Protein 4PZ1 (pdb70)

GO terms:
  GO:0042802 identical protein binding (F, IPI)
  GO:0005515 protein binding (F, IPI)

Secondary structure (DSSP, 8-state):
-HHHHHHHHHHHHHHHHHHHHHHHHHHHHHHHHHHGGGHHHHHHHTTSHHHHHHHTS--SSPPPGGGSSSHHHHHHHHHHHHHHHHHHHHHHHHHT-

InterPro domains:
  IPR025384 Protein of unknown function DUF4298 [PF14131] (10-89)

Organism: Streptococcus pyogenes serotype M1 (NCBI:txid301447)

Structure (mmCIF, N/CA/C/O backbone):
data_4PZ1
#
_entry.id   4PZ1
#
_cell.length_a   29.370
_cell.length_b   33.280
_cell.length_c   89.580
_cell.angle_alpha   90.00
_cell.angle_beta   90.00
_cell.angle_gamma   90.00
#
_symmetry.space_group_name_H-M   'P 2 21 21'
#
loop_
_entity.id
_entity.type
_entity.pdbx_description
1 polymer sHIP
2 non-polymer 'CHLORIDE ION'
3 non-polymer 'CALCIUM ION'
4 water water
#
loop_
_atom_site.group_PDB
_atom_site.id
_atom_site.type_symbol
_atom_site.label_atom_id
_atom_site.label_alt_id
_atom_site.label_comp_id
_atom_site.label_asym_id
_atom_site.label_entity_id
_atom_site.label_seq_id
_atom_site.pdbx_PDB_ins_code
_atom_site.Cartn_x
_atom_site.Cartn_y
_atom_site.Cartn_z
_atom_site.occupancy
_atom_site.B_iso_or_equiv
_atom_site.auth_seq_id
_atom_site.auth_comp_id
_atom_site.auth_asym_id
_atom_site.auth_atom_id
_atom_site.pdbx_PDB_model_num
ATOM 1 N N . MET A 1 2 ? 0.606 12.790 51.597 1.00 50.15 2 MET A N 1
ATOM 2 C CA . MET A 1 2 ? 0.854 11.338 51.331 1.00 50.23 2 MET A CA 1
ATOM 3 C C . MET A 1 2 ? 0.380 10.441 52.463 1.00 46.49 2 MET A C 1
ATOM 4 O O . MET A 1 2 ? 0.245 10.879 53.616 1.00 44.56 2 MET A O 1
ATOM 9 N N . LYS A 1 3 ? 0.154 9.174 52.112 1.00 44.46 3 LYS A N 1
ATOM 10 C CA . LYS A 1 3 ? -0.203 8.134 53.079 1.00 42.38 3 LYS A CA 1
ATOM 11 C C . LYS A 1 3 ? 0.960 7.860 54.019 1.00 38.20 3 LYS A C 1
ATOM 12 O O . LYS A 1 3 ? 0.752 7.596 55.202 1.00 38.01 3 LYS A O 1
ATOM 18 N N . GLN A 1 4 ? 2.177 7.921 53.477 1.00 32.72 4 GLN A N 1
ATOM 19 C CA . GLN A 1 4 ? 3.393 7.615 54.225 1.00 31.59 4 GLN A CA 1
ATOM 20 C C . GLN A 1 4 ? 3.862 8.790 55.080 1.00 27.89 4 GLN A C 1
ATOM 21 O O . GLN A 1 4 ? 4.307 8.596 56.206 1.00 26.45 4 GLN A O 1
ATOM 27 N N . ASP A 1 5 ? 3.789 10.006 54.529 1.00 23.94 5 ASP A N 1
ATOM 28 C CA . ASP A 1 5 ? 4.098 11.219 55.310 1.00 21.29 5 ASP A CA 1
ATOM 29 C C . ASP A 1 5 ? 3.214 11.276 56.544 1.00 19.75 5 ASP A C 1
ATOM 30 O O . ASP A 1 5 ? 3.679 11.624 57.638 1.00 18.21 5 ASP A O 1
ATOM 35 N N . GLN A 1 6 ? 1.938 10.943 56.358 1.00 20.29 6 GLN A N 1
ATOM 36 C CA . GLN A 1 6 ? 0.989 10.806 57.462 1.00 22.30 6 GLN A CA 1
ATOM 37 C C . GLN A 1 6 ? 1.483 9.836 58.570 1.00 20.63 6 GLN A C 1
ATOM 38 O O . GLN A 1 6 ? 1.328 10.125 59.765 1.00 19.49 6 GLN A O 1
ATOM 44 N N . LEU A 1 7 ? 2.065 8.701 58.170 1.00 21.19 7 LEU A N 1
ATOM 45 C CA . LEU A 1 7 ? 2.624 7.715 59.115 1.00 21.35 7 LEU A CA 1
ATOM 46 C C . LEU A 1 7 ? 3.745 8.290 59.972 1.00 18.64 7 LEU A C 1
ATOM 47 O O . LEU A 1 7 ? 3.820 8.017 61.178 1.00 19.11 7 LEU A O 1
ATOM 52 N N . ILE A 1 8 ? 4.627 9.062 59.348 1.00 16.45 8 ILE A N 1
ATOM 53 C CA . ILE A 1 8 ? 5.727 9.681 60.042 1.00 15.15 8 ILE A CA 1
ATOM 54 C C . ILE A 1 8 ? 5.136 10.675 61.056 1.00 13.65 8 ILE A C 1
ATOM 55 O O . ILE A 1 8 ? 5.497 10.654 62.231 1.00 12.12 8 ILE A O 1
ATOM 60 N N . VAL A 1 9 ? 4.206 11.509 60.601 1.00 11.90 9 VAL A N 1
ATOM 61 C CA . VAL A 1 9 ? 3.666 12.574 61.474 1.00 11.82 9 VAL A CA 1
ATOM 62 C C . VAL A 1 9 ? 2.900 11.999 62.680 1.00 11.99 9 VAL A C 1
ATOM 63 O O . VAL A 1 9 ? 3.068 12.454 63.825 1.00 11.36 9 VAL A O 1
ATOM 67 N N . GLU A 1 10 ? 2.097 10.972 62.420 1.00 13.12 10 GLU A N 1
ATOM 68 C CA . GLU A 1 10 ? 1.349 10.275 63.482 1.00 15.37 10 GLU A CA 1
ATOM 69 C C . GLU A 1 10 ? 2.255 9.734 64.587 1.00 14.25 10 GLU A C 1
ATOM 70 O O . GLU A 1 10 ? 1.965 9.948 65.791 1.00 14.36 10 GLU A O 1
ATOM 76 N N . LYS A 1 11 ? 3.326 9.068 64.181 1.00 14.20 11 LYS A N 1
ATOM 77 C CA . LYS A 1 11 ? 4.316 8.503 65.118 1.00 14.72 11 LYS A CA 1
ATOM 78 C C . LYS A 1 11 ? 4.903 9.626 65.978 1.00 12.95 11 LYS A C 1
ATOM 79 O O . LYS A 1 11 ? 4.970 9.521 67.210 1.00 11.79 11 LYS A O 1
ATOM 85 N N . MET A 1 12 ? 5.301 10.717 65.336 1.00 11.58 12 MET A N 1
ATOM 86 C CA . MET A 1 12 ? 5.917 11.834 66.080 1.00 11.47 12 MET A CA 1
ATOM 87 C C . MET A 1 12 ? 4.906 12.491 67.035 1.00 11.16 12 MET A C 1
ATOM 88 O O . MET A 1 12 ? 5.235 12.836 68.179 1.00 10.27 12 MET A O 1
ATOM 93 N N . GLU A 1 13 ? 3.662 12.648 66.579 1.00 10.99 13 GLU A N 1
ATOM 94 C CA . GLU A 1 13 ? 2.628 13.252 67.409 1.00 12.15 13 GLU A CA 1
ATOM 95 C C . GLU A 1 13 ? 2.317 12.382 68.643 1.00 11.68 13 GLU A C 1
ATOM 96 O O . GLU A 1 13 ? 2.206 12.909 69.747 1.00 11.69 13 GLU A O 1
ATOM 102 N N . GLN A 1 14 ? 2.226 11.066 68.449 1.00 11.74 14 GLN A N 1
ATOM 103 C CA . GLN A 1 14 ? 1.977 10.115 69.538 1.00 12.40 14 GLN A CA 1
ATOM 104 C C . GLN A 1 14 ? 3.135 10.173 70.569 1.00 11.44 14 GLN A C 1
ATOM 105 O O . GLN A 1 14 ? 2.900 10.177 71.789 1.00 10.60 14 GLN A O 1
ATOM 111 N N . THR A 1 15 ? 4.352 10.286 70.055 1.00 10.68 15 THR A N 1
ATOM 112 C CA . THR A 1 15 ? 5.564 10.381 70.892 1.00 10.63 15 THR A CA 1
ATOM 113 C C . THR A 1 15 ? 5.519 11.674 71.726 1.00 10.43 15 THR A C 1
ATOM 114 O O . THR A 1 15 ? 5.692 11.664 72.941 1.00 10.13 15 THR A O 1
ATOM 118 N N . TYR A 1 16 ? 5.244 12.784 71.071 1.00 9.98 16 TYR A N 1
ATOM 119 C CA . TYR A 1 16 ? 5.154 14.069 71.757 1.00 10.31 16 TYR A CA 1
ATOM 120 C C . TYR A 1 16 ? 4.047 14.044 72.819 1.00 11.06 16 TYR A C 1
ATOM 121 O O . TYR A 1 16 ? 4.235 14.503 73.956 1.00 10.97 16 TYR A O 1
ATOM 130 N N . GLU A 1 17 ? 2.883 13.529 72.445 1.00 12.51 17 GLU A N 1
ATOM 131 C CA . GLU A 1 17 ? 1.744 13.479 73.385 1.00 14.49 17 GLU A CA 1
ATOM 132 C C . GLU A 1 17 ? 2.024 12.668 74.652 1.00 14.66 17 GLU A C 1
ATOM 133 O O . GLU A 1 17 ? 1.484 12.990 75.724 1.00 16.18 17 GLU A O 1
ATOM 139 N N . ALA A 1 18 ? 2.865 11.640 74.537 1.00 14.35 18 ALA A N 1
ATOM 140 C CA . ALA A 1 18 ? 3.290 10.823 75.687 1.00 14.79 18 ALA A CA 1
ATOM 141 C C . ALA A 1 18 ? 4.257 11.593 76.576 1.00 13.80 18 ALA A C 1
ATOM 142 O O . ALA A 1 18 ? 4.057 11.670 77.807 1.00 14.23 18 ALA A O 1
ATOM 144 N N . PHE A 1 19 ? 5.273 12.190 75.944 1.00 11.40 19 PHE A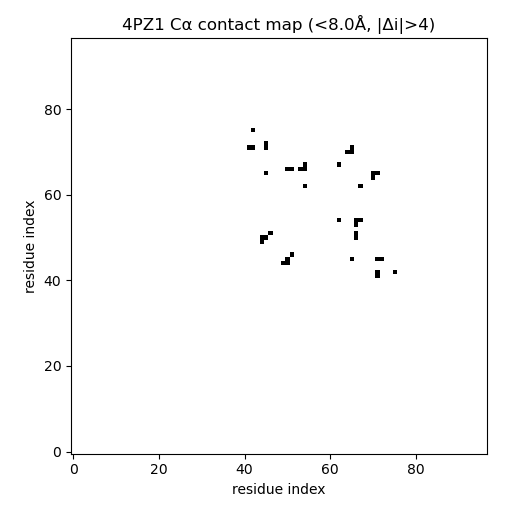 N 1
ATOM 145 C CA . PHE A 1 19 ? 6.410 12.788 76.646 1.00 10.77 19 PHE A CA 1
ATOM 146 C C . PHE A 1 19 ? 6.137 14.195 77.200 1.00 10.74 19 PHE A C 1
ATOM 147 O O . PHE A 1 19 ? 6.496 14.505 78.350 1.00 9.53 19 PHE A O 1
ATOM 155 N N . SER A 1 20 ? 5.512 15.052 76.387 1.00 10.72 20 SER A N 1
ATOM 156 C CA . SER A 1 20 ? 5.378 16.475 76.727 1.00 11.36 20 SER A CA 1
ATOM 157 C C . SER A 1 20 ? 4.653 16.739 78.065 1.00 10.56 20 SER A C 1
ATOM 158 O O . SER A 1 20 ? 5.118 17.567 78.849 1.00 9.92 20 SER A O 1
ATOM 161 N N . PRO A 1 21 ? 3.550 16.014 78.362 1.00 10.41 21 PRO A N 1
ATOM 162 C CA . PRO A 1 21 ? 2.890 16.278 79.655 1.00 10.95 21 PRO A CA 1
ATOM 163 C C . PRO A 1 21 ? 3.761 15.911 80.872 1.00 10.59 21 PRO A C 1
ATOM 164 O O . PRO A 1 21 ? 3.633 16.555 81.916 1.00 11.40 21 PRO A O 1
ATOM 168 N N . LYS A 1 22 ? 4.631 14.919 80.706 1.00 10.56 22 LYS A N 1
ATOM 169 C CA . LYS A 1 22 ? 5.503 14.442 81.790 1.00 11.05 22 LYS A CA 1
ATOM 170 C C . LYS A 1 22 ? 6.609 15.448 82.040 1.00 10.25 22 LYS A C 1
ATOM 171 O O . LYS A 1 22 ? 6.958 15.719 83.199 1.00 9.98 22 LYS A O 1
ATOM 177 N N . LEU A 1 23 ? 7.131 16.029 80.961 1.00 9.23 23 LEU A N 1
ATOM 178 C CA . LEU A 1 23 ? 8.085 17.123 81.075 1.00 9.17 23 LEU A CA 1
ATOM 179 C C . LEU A 1 23 ? 7.436 18.305 81.838 1.00 8.68 23 LEU A C 1
ATOM 180 O O . LEU A 1 23 ? 7.991 18.839 82.813 1.00 8.27 23 LEU A O 1
ATOM 185 N N . ALA A 1 24 ? 6.249 18.717 81.394 1.00 8.70 24 ALA A N 1
ATOM 186 C CA . ALA A 1 24 ? 5.537 19.815 82.015 1.00 8.62 24 ALA A CA 1
ATOM 187 C C . ALA A 1 24 ? 5.276 19.564 83.492 1.00 8.85 24 ALA A C 1
ATOM 188 O O . ALA A 1 24 ? 5.532 20.447 84.303 1.00 8.78 24 ALA A O 1
ATOM 190 N N . ASN A 1 25 ? 4.812 18.364 83.825 1.00 9.23 25 ASN A N 1
ATOM 191 C CA . ASN A 1 25 ? 4.433 18.056 85.222 1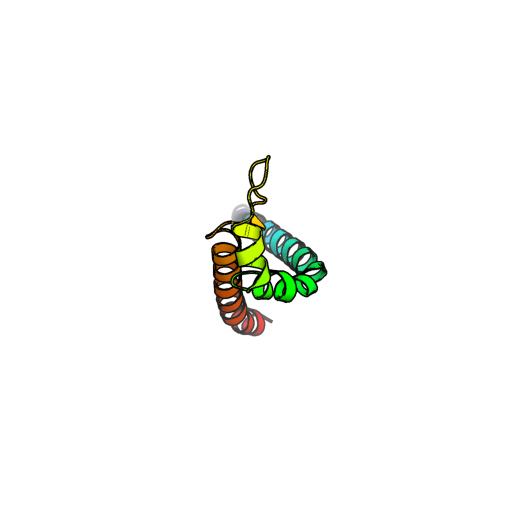.00 10.18 25 ASN A CA 1
ATOM 192 C C . ASN A 1 25 ? 5.666 18.056 86.124 1.00 9.85 25 ASN A C 1
ATOM 193 O O . ASN A 1 25 ? 5.587 18.542 87.263 1.00 10.33 25 ASN A O 1
ATOM 198 N N . LEU A 1 26 ? 6.808 17.576 85.607 1.00 9.23 26 LEU A N 1
ATOM 199 C CA . LEU A 1 26 ? 8.075 17.617 86.380 1.00 8.64 26 LEU A CA 1
ATOM 200 C C . LEU A 1 26 ? 8.560 19.054 86.633 1.00 8.22 26 LEU A C 1
ATOM 201 O O . LEU A 1 26 ? 8.960 19.407 87.743 1.00 7.71 26 LEU A O 1
ATOM 206 N N . ILE A 1 27 ? 8.510 19.896 85.606 1.00 8.03 27 ILE A N 1
ATOM 207 C CA . ILE A 1 27 ? 8.887 21.303 85.749 1.00 8.21 27 ILE A CA 1
ATOM 208 C C . ILE A 1 27 ? 8.035 21.941 86.860 1.00 8.84 27 ILE A C 1
ATOM 209 O O . ILE A 1 27 ? 8.552 22.604 87.731 1.00 8.86 27 ILE A O 1
ATOM 214 N N . GLU A 1 28 ? 6.731 21.703 86.812 1.00 9.89 28 GLU A N 1
ATOM 215 C CA . GLU A 1 28 ? 5.791 22.297 87.768 1.00 11.32 28 GLU A CA 1
ATOM 216 C C . GLU A 1 28 ? 6.094 21.796 89.195 1.00 10.07 28 GLU A C 1
ATOM 217 O O . GLU A 1 28 ? 6.133 22.573 90.143 1.00 9.73 28 GLU A O 1
ATOM 223 N N . ALA A 1 29 ? 6.274 20.489 89.323 1.00 9.63 29 ALA A N 1
ATOM 224 C CA . ALA A 1 29 ? 6.511 19.865 90.634 1.00 9.35 29 ALA A CA 1
ATOM 225 C C . ALA A 1 29 ? 7.833 20.305 91.225 1.00 9.07 29 ALA A C 1
ATOM 226 O O . ALA A 1 29 ? 7.941 20.538 92.437 1.00 9.15 29 ALA A O 1
ATOM 228 N N . LEU A 1 30 ? 8.857 20.387 90.378 1.00 8.83 30 LEU A N 1
ATOM 229 C CA . LEU A 1 30 ? 10.170 20.865 90.836 1.00 9.03 30 LEU A CA 1
ATOM 230 C C . LEU A 1 30 ? 10.087 22.313 91.344 1.00 9.72 30 LEU A C 1
ATOM 231 O O . LEU A 1 30 ? 10.631 22.645 92.412 1.00 9.30 30 LEU A O 1
ATOM 236 N N . ASP A 1 31 ? 9.385 23.181 90.598 1.00 10.75 31 ASP A N 1
ATOM 237 C CA . ASP A 1 31 ? 9.277 24.593 91.008 1.00 12.41 31 ASP A CA 1
ATOM 238 C C . ASP A 1 31 ? 8.603 24.730 92.372 1.00 11.90 31 ASP A C 1
ATOM 239 O O . ASP A 1 31 ? 9.076 25.504 93.226 1.00 11.80 31 ASP A O 1
ATOM 244 N N . ALA A 1 32 ? 7.535 23.961 92.581 1.00 11.77 32 ALA A N 1
ATOM 245 C CA . ALA A 1 32 ? 6.785 24.008 93.856 1.00 12.09 32 ALA A CA 1
ATOM 246 C C . ALA A 1 32 ? 7.671 23.509 95.009 1.00 12.37 32 ALA A C 1
ATOM 247 O O . ALA A 1 32 ? 7.751 24.168 96.051 1.00 11.98 32 ALA A O 1
ATOM 249 N N . PHE A 1 33 ? 8.354 22.375 94.789 1.00 11.62 33 PHE A N 1
ATOM 250 C CA . PHE A 1 33 ? 9.281 21.785 95.774 1.00 11.37 33 PHE A CA 1
ATOM 251 C C . PHE A 1 33 ? 10.352 22.802 96.171 1.00 11.70 33 PHE A C 1
ATOM 252 O O . PHE A 1 33 ? 10.615 22.995 97.358 1.00 12.41 33 PHE A O 1
ATOM 260 N N . LYS A 1 34 ? 10.957 23.450 95.189 1.00 11.15 34 LYS A N 1
ATOM 261 C CA . LYS A 1 34 ? 11.995 24.436 95.440 1.00 12.33 34 LYS A CA 1
ATOM 262 C C . LYS A 1 34 ? 11.572 25.620 96.336 1.00 12.30 34 LYS A C 1
ATOM 263 O O . LYS A 1 34 ? 12.378 26.128 97.103 1.00 12.86 34 LYS A O 1
ATOM 269 N N . GLU A 1 35 ? 10.319 26.031 96.268 1.00 12.46 35 GLU A N 1
ATOM 270 C CA . GLU A 1 35 ? 9.869 27.136 97.106 1.00 12.86 35 GLU A CA 1
ATOM 271 C C . GLU A 1 35 ? 9.798 26.762 98.574 1.00 11.04 35 GLU A C 1
ATOM 272 O O . GLU A 1 35 ? 9.757 27.656 99.414 1.00 10.39 35 GLU A O 1
ATOM 278 N N . HIS A 1 36 ? 9.778 25.467 98.892 1.00 10.15 36 HIS A N 1
ATOM 279 C CA . HIS A 1 36 ? 9.670 25.041 100.283 1.00 9.56 36 HIS A CA 1
ATOM 280 C C . HIS A 1 36 ? 10.780 24.165 100.796 1.00 8.45 36 HIS A C 1
ATOM 281 O O . HIS A 1 36 ? 10.724 23.728 101.946 1.00 7.25 36 HIS A O 1
ATOM 288 N N . TYR A 1 37 ? 11.810 23.936 99.981 1.00 7.46 37 TYR A N 1
ATOM 289 C CA . TYR A 1 37 ? 12.878 23.027 100.400 1.00 7.43 37 TYR A CA 1
ATOM 290 C C . TYR A 1 37 ? 13.669 23.637 101.575 1.00 7.24 37 TYR A C 1
ATOM 291 O O . TYR A 1 37 ? 14.306 22.895 102.327 1.00 7.11 37 TYR A O 1
ATOM 300 N N . GLU A 1 38 ? 13.587 24.960 101.761 1.00 7.32 38 GLU A N 1
ATOM 301 C CA . GLU A 1 38 ? 14.225 25.621 102.901 1.00 7.72 38 GLU A CA 1
ATOM 302 C C . GLU A 1 38 ? 13.740 25.113 104.260 1.00 7.51 38 GLU A C 1
ATOM 303 O O . GLU A 1 38 ? 14.396 25.374 105.269 1.00 7.33 38 GLU A O 1
ATOM 309 N N . GLU A 1 39 ? 12.591 24.419 104.276 1.00 6.99 39 GLU A N 1
ATOM 310 C CA . GLU A 1 39 ? 11.990 23.873 105.516 1.00 6.84 39 GLU A CA 1
ATOM 311 C C . GLU A 1 39 ? 12.446 22.450 105.848 1.00 6.25 39 GLU A C 1
ATOM 312 O O . GLU A 1 39 ? 12.162 21.953 106.947 1.00 5.94 39 GLU A O 1
ATOM 318 N N . TYR A 1 40 ? 13.122 21.776 104.916 1.00 5.80 40 TYR A N 1
ATOM 319 C CA . TYR A 1 40 ? 13.477 20.364 105.134 1.00 5.67 40 TYR A CA 1
ATOM 320 C C . TYR A 1 40 ? 14.382 20.117 106.347 1.00 5.61 40 TYR A C 1
ATOM 321 O O . TYR A 1 40 ? 14.118 19.199 107.144 1.00 5.69 40 TYR A O 1
ATOM 330 N N 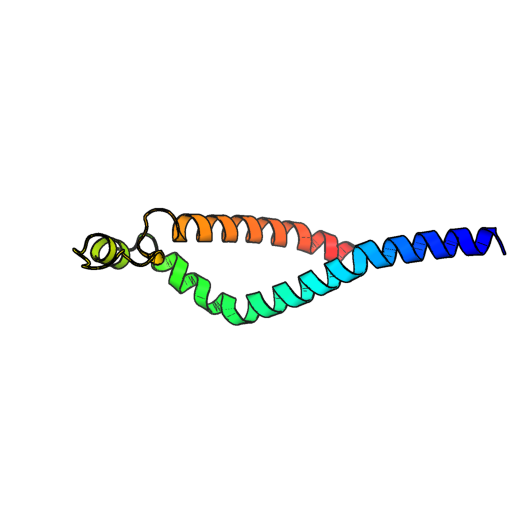. ALA A 1 41 ? 15.430 20.921 106.515 1.00 5.59 41 ALA A N 1
ATOM 331 C CA . ALA A 1 41 ? 16.315 20.751 107.657 1.00 5.59 41 ALA A CA 1
ATOM 332 C C . ALA A 1 41 ? 15.541 20.813 108.968 1.00 5.59 41 ALA A C 1
ATOM 333 O O . ALA A 1 41 ? 15.871 20.090 109.891 1.00 5.50 41 ALA A O 1
ATOM 335 N N . THR A 1 42 ? 14.533 21.685 109.045 1.00 5.49 42 THR A N 1
ATOM 336 C CA . THR A 1 42 ? 13.721 21.817 110.281 1.00 5.56 42 THR A CA 1
ATOM 337 C C . THR A 1 42 ? 13.065 20.485 110.629 1.00 5.35 42 THR A C 1
ATOM 338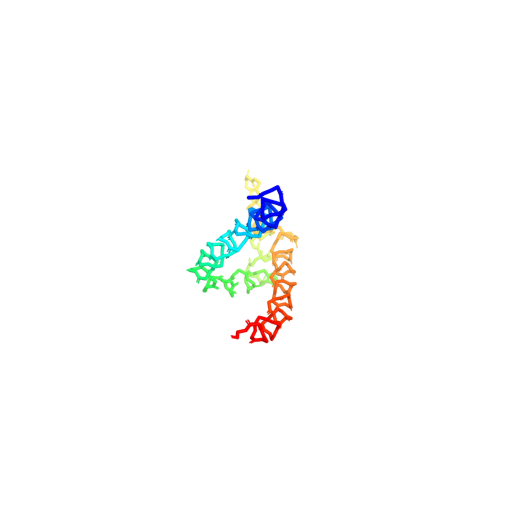 O O . THR A 1 42 ? 13.188 19.978 111.757 1.00 5.28 42 THR A O 1
ATOM 342 N N . LEU A 1 43 ? 12.433 19.873 109.635 1.00 5.22 43 LEU A N 1
ATOM 343 C CA . LEU A 1 43 ? 11.698 18.630 109.847 1.00 5.18 43 LEU A CA 1
ATOM 344 C C . LEU A 1 43 ? 12.626 17.451 110.102 1.00 5.43 43 LEU A C 1
ATOM 345 O O . LEU A 1 43 ? 12.380 16.631 110.990 1.00 5.19 43 LEU A O 1
ATOM 350 N N . ARG A 1 44 ? 13.690 17.356 109.291 1.00 5.76 44 ARG A N 1
ATOM 351 C CA . ARG A 1 44 ? 14.736 16.345 109.496 1.00 5.98 44 ARG A CA 1
ATOM 352 C C . ARG A 1 44 ? 15.356 16.412 110.889 1.00 5.94 44 ARG A C 1
ATOM 353 O O . ARG A 1 44 ? 15.497 15.370 111.568 1.00 5.83 44 ARG A O 1
ATOM 361 N N . ASN A 1 45 ? 15.698 17.632 111.327 1.00 6.00 45 ASN A N 1
ATOM 362 C CA . ASN A 1 45 ? 16.352 17.828 112.609 1.00 6.51 45 ASN A CA 1
ATOM 363 C C . ASN A 1 45 ? 15.404 17.585 113.775 1.00 6.22 45 ASN A C 1
ATOM 364 O O . ASN A 1 45 ? 15.838 17.082 114.828 1.00 5.92 45 ASN A O 1
ATOM 369 N N . PHE A 1 46 ? 14.124 17.908 113.589 1.00 6.28 46 PHE A N 1
ATOM 370 C CA . PHE A 1 46 ? 13.111 17.651 114.637 1.00 6.16 46 PHE A CA 1
ATOM 371 C C . PHE A 1 46 ? 12.974 16.131 114.900 1.00 6.10 46 PHE A C 1
ATOM 372 O O . PHE A 1 46 ? 12.963 15.693 116.065 1.00 6.05 46 PHE A O 1
ATOM 380 N N . TYR A 1 47 ? 12.884 15.329 113.844 1.00 6.02 47 TYR A N 1
ATOM 381 C CA . TYR A 1 47 ? 12.755 13.893 113.988 1.00 6.03 47 TYR A CA 1
ATOM 382 C C . TYR A 1 47 ? 13.995 13.357 114.717 1.00 6.13 47 TYR A C 1
ATOM 383 O O . TYR A 1 47 ? 15.094 13.693 114.361 1.00 5.69 47 TYR A O 1
ATOM 392 N N . SER A 1 48 ? 13.755 12.510 115.714 1.00 6.11 48 SER A N 1
ATOM 393 C CA . SER A 1 48 ? 14.800 11.897 116.565 1.00 6.26 48 SER A CA 1
ATOM 394 C C . SER A 1 48 ? 15.519 12.866 117.504 1.00 6.36 48 SER A C 1
ATOM 395 O O . SER A 1 48 ? 16.607 12.547 118.025 1.00 6.11 48 SER A O 1
ATOM 398 N N . SER A 1 49 ? 14.929 14.029 117.729 1.00 6.53 49 SER A N 1
ATOM 399 C CA . SER A 1 49 ? 15.498 15.001 118.656 1.00 7.06 49 SER A CA 1
ATOM 400 C C . SER A 1 49 ? 14.935 14.747 120.071 1.00 7.57 49 SER A C 1
ATOM 401 O O . SER A 1 49 ? 13.943 14.069 120.248 1.00 7.48 49 SER A O 1
ATOM 404 N N . ASP A 1 50 ? 15.600 15.311 121.076 1.00 8.92 50 ASP A N 1
ATOM 405 C CA . ASP A 1 50 ? 15.136 15.216 122.464 1.00 10.89 50 ASP A CA 1
ATOM 406 C C . ASP A 1 50 ? 13.710 15.745 122.606 1.00 10.47 50 ASP A C 1
ATOM 407 O O . ASP A 1 50 ? 12.872 15.124 123.277 1.00 9.84 50 ASP A O 1
ATOM 412 N N . GLU A 1 51 ? 13.440 16.898 121.987 1.00 11.44 51 GLU A N 1
ATOM 413 C CA . GLU A 1 51 ? 12.135 17.541 122.090 1.00 12.22 51 GLU A CA 1
ATOM 414 C C . GLU A 1 51 ? 11.036 16.727 121.423 1.00 10.40 51 GLU A C 1
ATOM 415 O O . GLU A 1 51 ? 9.947 16.566 121.978 1.00 9.45 51 GLU A O 1
ATOM 421 N N . TRP A 1 52 ? 11.302 16.239 120.205 1.00 9.42 52 TRP A N 1
ATOM 422 C CA . TRP A 1 52 ? 10.380 15.348 119.512 1.00 8.60 52 TRP A CA 1
ATOM 423 C C . TRP A 1 52 ? 9.987 14.174 120.389 1.00 8.67 52 TRP A C 1
ATOM 424 O O . TRP A 1 52 ? 8.810 13.874 120.515 1.00 8.89 52 TRP A O 1
ATOM 435 N N . PHE A 1 53 ? 10.975 13.526 121.013 1.00 8.63 53 PHE A N 1
ATOM 436 C CA . PHE A 1 53 ? 10.713 12.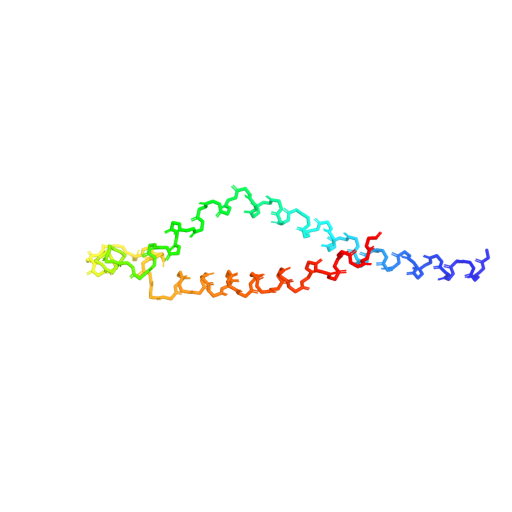339 121.859 1.00 8.54 53 PHE A CA 1
ATOM 437 C C . PHE A 1 53 ? 9.909 12.718 123.111 1.00 9.06 53 PHE A C 1
ATOM 438 O O . PHE A 1 53 ? 8.942 12.034 123.466 1.00 9.12 53 PHE A O 1
ATOM 446 N N . ARG A 1 54 ? 10.321 13.783 123.793 1.00 9.22 54 ARG A N 1
ATOM 447 C CA . ARG A 1 54 ? 9.584 14.278 124.960 1.00 10.04 54 ARG A CA 1
ATOM 448 C C . ARG A 1 54 ? 8.107 14.547 124.62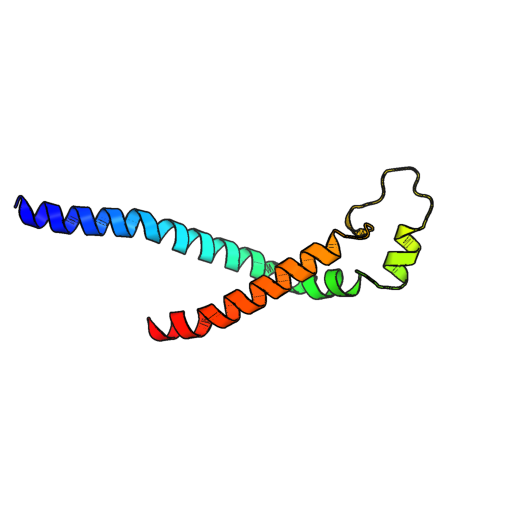4 1.00 9.51 54 ARG A C 1
ATOM 449 O O . ARG A 1 54 ? 7.176 14.112 125.357 1.00 8.79 54 ARG A O 1
ATOM 457 N N . LEU A 1 55 ? 7.883 15.269 123.516 1.00 9.01 55 LEU A N 1
ATOM 458 C CA . LEU A 1 55 ? 6.525 15.584 123.056 1.00 8.71 55 LEU A CA 1
ATOM 459 C C . LEU A 1 55 ? 5.749 14.338 122.674 1.00 9.13 55 LEU A C 1
ATOM 460 O O . LEU A 1 55 ? 4.559 14.206 122.987 1.00 9.03 55 LEU A O 1
ATOM 465 N N . ALA A 1 56 ? 6.409 13.392 122.007 1.00 9.05 56 ALA A N 1
ATOM 466 C CA . ALA A 1 56 ? 5.743 12.144 121.607 1.00 10.25 56 ALA A CA 1
ATOM 467 C C . ALA A 1 56 ? 5.258 11.346 122.817 1.00 11.14 56 ALA A C 1
ATOM 468 O O . ALA A 1 56 ? 4.295 10.600 122.707 1.00 13.22 56 ALA A O 1
ATOM 470 N N . ASN A 1 57 ? 5.913 11.508 123.959 1.00 12.11 57 ASN A N 1
ATOM 471 C CA . ASN A 1 57 ? 5.592 10.731 125.164 1.00 13.45 57 ASN A CA 1
ATOM 472 C C . ASN A 1 57 ? 4.753 11.456 126.202 1.00 14.75 57 ASN A C 1
ATOM 473 O O . ASN A 1 57 ? 4.504 10.903 127.309 1.00 15.62 57 ASN A O 1
ATOM 478 N N . GLN A 1 58 ? 4.305 12.665 125.864 1.00 15.73 58 GLN A N 1
ATOM 479 C CA . GLN A 1 58 ? 3.325 13.424 126.684 1.00 16.88 58 GLN A CA 1
ATOM 480 C C . GLN A 1 58 ? 1.941 12.755 126.585 1.00 16.01 58 GLN A C 1
ATOM 481 O O . GLN A 1 58 ? 1.612 12.140 125.578 1.00 14.55 58 GLN A O 1
ATOM 487 N N . PRO A 1 59 ? 1.110 12.920 127.622 1.00 16.77 59 PRO A N 1
ATOM 488 C CA . PRO A 1 59 ? -0.236 12.335 127.665 1.00 17.52 59 PRO A CA 1
ATOM 489 C C . PRO A 1 59 ? -1.279 13.214 126.981 1.00 16.77 59 PRO A C 1
ATOM 490 O O . PRO A 1 59 ? -2.140 13.831 127.659 1.00 18.75 59 PRO A O 1
ATOM 494 N N . TRP A 1 60 ? -1.226 13.275 125.660 1.00 14.44 60 TRP A N 1
ATOM 495 C CA . TRP A 1 60 ? -2.162 14.071 124.871 1.00 14.07 60 TRP A CA 1
ATOM 496 C C . TRP A 1 60 ? -3.610 13.573 125.029 1.00 14.22 60 TRP A C 1
ATOM 497 O O . TRP A 1 60 ? -3.840 12.378 125.101 1.00 14.28 60 TRP A O 1
ATOM 508 N N . ASP A 1 61 ? -4.583 14.487 125.096 1.00 15.12 61 ASP A N 1
ATOM 509 C CA . ASP A 1 61 ? -5.987 14.066 125.259 1.00 15.85 61 ASP A CA 1
ATOM 510 C C . ASP A 1 61 ? -6.659 13.853 123.919 1.00 14.79 61 ASP A C 1
ATOM 511 O O . ASP A 1 61 ? -7.784 13.345 123.879 1.00 12.94 61 ASP A O 1
ATOM 516 N N . ASP A 1 62 ? -5.971 14.196 122.826 1.00 13.59 62 ASP A N 1
ATOM 517 C CA . ASP A 1 62 ? -6.405 13.819 121.465 1.00 13.65 62 ASP A CA 1
ATOM 518 C C . ASP A 1 62 ? -5.286 12.965 120.795 1.00 12.15 62 ASP A C 1
ATOM 519 O O . ASP A 1 62 ? -4.201 12.829 121.360 1.00 11.37 62 ASP A O 1
ATOM 524 N N . ILE A 1 63 ? -5.572 12.368 119.635 1.00 11.33 63 ILE A N 1
ATOM 525 C CA . ILE A 1 63 ? -4.566 11.576 118.913 1.00 11.57 63 ILE A CA 1
ATOM 526 C C . ILE A 1 63 ? -3.362 12.491 118.668 1.00 11.57 63 ILE A C 1
ATOM 527 O O . ILE A 1 63 ? -3.531 13.605 118.150 1.00 11.97 63 ILE A O 1
ATOM 532 N N . PRO A 1 64 ? -2.156 12.039 119.044 1.00 12.30 64 PRO A N 1
ATOM 533 C CA . PRO A 1 64 ? -1.001 12.894 118.774 1.00 12.25 64 PRO A CA 1
ATOM 534 C C . PRO A 1 64 ? -0.805 13.222 117.278 1.00 11.63 64 PRO A C 1
ATOM 535 O O . PRO A 1 64 ? -1.126 12.420 116.388 1.00 12.13 64 PRO A O 1
ATOM 539 N N . SER A 1 65 ? -0.237 14.391 117.011 1.00 10.95 65 SER A N 1
ATOM 540 C CA . SER A 1 65 ? 0.088 14.799 115.656 1.00 10.45 65 SER A CA 1
ATOM 541 C C . SER A 1 65 ? 0.966 13.740 115.004 1.00 9.52 65 SER A C 1
ATOM 542 O O . SER A 1 65 ? 1.797 13.148 115.658 1.00 9.00 65 SER A O 1
ATOM 545 N N . GLY A 1 66 ? 0.761 13.512 113.721 1.00 9.38 66 GLY A N 1
ATOM 546 C CA . GLY A 1 66 ? 1.620 12.601 112.932 1.00 9.09 66 GLY A CA 1
ATOM 547 C C . GLY A 1 66 ? 3.113 12.862 113.003 1.00 8.60 66 GLY A C 1
ATOM 548 O O . GLY A 1 66 ? 3.912 11.914 112.981 1.00 8.30 66 GLY A O 1
ATOM 549 N N . VAL A 1 67 ? 3.515 14.134 113.114 1.00 8.42 67 VAL A N 1
ATOM 550 C CA . VAL A 1 67 ? 4.949 14.431 113.235 1.00 8.30 67 VAL A CA 1
ATOM 551 C C . VAL A 1 67 ? 5.568 13.778 114.454 1.00 8.04 67 VAL A C 1
ATOM 552 O O . VAL A 1 67 ? 6.775 13.592 114.493 1.00 7.69 67 VAL A O 1
ATOM 556 N N . LEU A 1 68 ? 4.749 13.476 115.474 1.00 7.75 68 LEU A N 1
ATOM 557 C CA . LEU A 1 68 ? 5.243 12.833 116.693 1.00 8.20 68 LEU A CA 1
ATOM 558 C C . LEU A 1 68 ? 5.336 11.319 116.616 1.00 9.08 68 LEU A C 1
ATOM 559 O O . LEU A 1 68 ? 5.794 10.675 117.572 1.00 9.59 68 LEU A O 1
ATOM 564 N N . SER A 1 69 ? 4.943 10.744 115.492 1.00 9.50 69 SER A N 1
ATOM 565 C CA . SER A 1 69 ? 4.972 9.285 115.364 1.00 10.18 69 SER A CA 1
ATOM 566 C C . SER A 1 69 ? 6.387 8.753 115.167 1.00 9.71 69 SER A C 1
ATOM 567 O O . SER A 1 69 ? 7.318 9.488 114.826 1.00 9.06 69 SER A O 1
ATOM 570 N N . GLU A 1 70 ? 6.523 7.445 115.377 1.00 9.49 70 GLU A N 1
ATOM 571 C CA . GLU A 1 70 ? 7.844 6.815 115.303 1.00 9.71 70 GLU A CA 1
ATOM 572 C C . GLU A 1 70 ? 8.333 6.752 113.865 1.00 9.53 70 GLU A C 1
ATOM 573 O O . GLU A 1 70 ? 9.537 6.698 113.626 1.00 10.26 70 GLU A O 1
ATOM 579 N N . ASP A 1 71 ? 7.402 6.699 112.922 1.00 9.74 71 ASP A N 1
ATOM 580 C CA . ASP A 1 71 ? 7.728 6.385 111.527 1.00 10.02 71 ASP A CA 1
ATOM 581 C C . ASP A 1 71 ? 7.545 7.541 110.506 1.00 9.26 71 ASP A C 1
ATOM 582 O O . ASP A 1 71 ? 8.220 7.542 109.479 1.00 8.67 71 ASP A O 1
ATOM 587 N N . LEU A 1 72 ? 6.624 8.489 110.736 1.00 8.42 72 LEU A N 1
ATOM 588 C CA . LEU A 1 72 ? 6.233 9.417 109.658 1.00 8.21 72 LEU A CA 1
ATOM 589 C C . LEU A 1 72 ? 7.407 10.235 109.103 1.00 7.34 72 LEU A C 1
ATOM 590 O O . LEU A 1 72 ? 7.650 10.255 107.878 1.00 6.80 72 LEU A O 1
ATOM 595 N N . LEU A 1 73 ? 8.133 10.918 109.975 1.00 7.07 73 LEU A N 1
ATOM 596 C CA . LEU A 1 73 ? 9.270 11.726 109.507 1.00 6.79 73 LEU A CA 1
ATOM 597 C C . LEU A 1 73 ? 10.472 10.861 109.115 1.00 6.82 73 LEU A C 1
ATOM 598 O O . LEU A 1 73 ? 11.273 11.273 108.286 1.00 6.47 73 LEU A O 1
ATOM 603 N N . PHE A 1 74 ? 10.616 9.684 109.727 1.00 6.82 74 PHE A N 1
ATOM 604 C CA . PHE A 1 74 ? 11.598 8.699 109.256 1.00 6.90 74 PHE A CA 1
ATOM 605 C C . PHE A 1 74 ? 11.380 8.366 107.773 1.00 7.24 74 PHE A C 1
ATOM 606 O O . PHE A 1 74 ? 12.320 8.352 106.971 1.00 6.95 74 PHE A O 1
ATOM 614 N N . ASP A 1 75 ? 10.123 8.113 107.417 1.00 7.47 75 ASP A N 1
ATOM 615 C CA . ASP A 1 75 ? 9.772 7.791 106.038 1.00 7.89 75 ASP A CA 1
ATOM 616 C C . ASP A 1 75 ? 9.991 9.002 105.130 1.00 7.69 75 ASP A C 1
ATOM 617 O O . ASP A 1 75 ? 10.422 8.848 103.987 1.00 7.48 75 ASP A O 1
ATOM 622 N N . MET A 1 76 ? 9.719 10.205 105.633 1.00 7.68 76 MET A N 1
ATOM 623 C CA . MET A 1 76 ? 9.947 11.433 104.843 1.00 8.09 76 MET A CA 1
ATOM 624 C C . MET A 1 76 ? 11.432 11.598 104.505 1.00 7.36 76 MET A C 1
ATOM 625 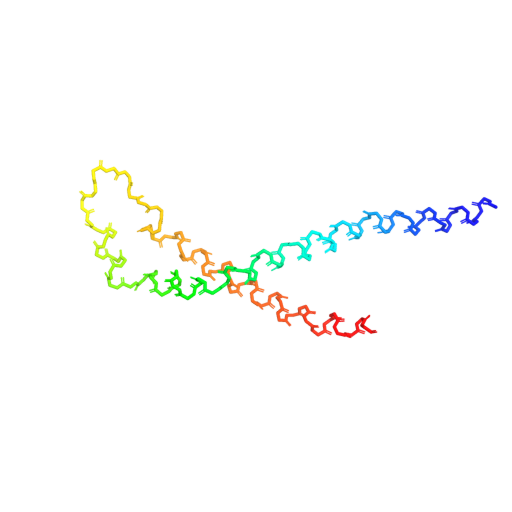O O . MET A 1 76 ? 11.797 11.900 103.352 1.00 6.82 76 MET A O 1
ATOM 630 N N . ILE A 1 77 ? 12.299 11.354 105.496 1.00 6.75 77 ILE A N 1
ATOM 631 C CA . ILE A 1 77 ? 13.749 11.424 105.292 1.00 6.66 77 ILE A CA 1
ATOM 632 C C . ILE A 1 77 ? 14.200 10.402 104.227 1.00 6.57 77 ILE A C 1
ATOM 633 O O . ILE A 1 77 ? 15.019 10.701 103.345 1.00 6.18 77 ILE A O 1
ATOM 638 N N . GLY A 1 78 ? 13.656 9.197 104.310 1.00 6.57 78 GLY A N 1
ATOM 639 C CA . GLY A 1 78 ? 13.980 8.148 103.339 1.00 6.75 78 GLY A CA 1
ATOM 640 C C . GLY A 1 78 ? 13.587 8.564 101.936 1.00 6.71 78 GLY A C 1
ATOM 641 O O . GLY A 1 78 ? 14.366 8.380 100.999 1.00 6.90 78 GLY A O 1
ATOM 642 N N . ASP A 1 79 ? 12.384 9.131 101.801 1.00 6.64 79 ASP A N 1
ATOM 643 C CA . ASP A 1 79 ? 11.865 9.557 100.498 1.00 6.55 79 ASP A CA 1
ATOM 644 C C . ASP A 1 79 ? 12.772 10.677 99.956 1.00 6.12 79 ASP A C 1
ATOM 645 O O . ASP A 1 79 ? 13.146 10.694 98.768 1.00 5.86 79 ASP A O 1
ATOM 650 N N . HIS A 1 80 ? 13.161 11.596 100.833 1.00 5.52 80 HIS A N 1
ATOM 651 C CA . HIS A 1 80 ? 14.110 12.649 100.459 1.00 5.34 80 HIS A CA 1
ATOM 652 C C . HIS A 1 80 ? 15.433 12.101 99.932 1.00 5.46 80 HIS A C 1
ATOM 653 O O . HIS A 1 80 ? 15.945 12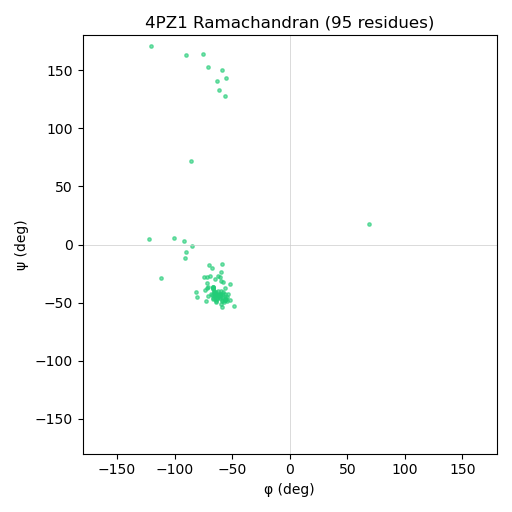.550 98.905 1.00 5.22 80 HIS A O 1
ATOM 660 N N . ASN A 1 81 ? 16.012 11.170 100.673 1.00 5.75 81 ASN A N 1
ATOM 661 C CA . ASN A 1 81 ? 17.344 10.633 100.340 1.00 6.09 81 ASN A CA 1
ATOM 662 C C . ASN A 1 81 ? 17.311 9.839 99.042 1.00 6.52 81 ASN A C 1
ATOM 663 O O . ASN A 1 81 ? 18.235 9.906 98.256 1.00 6.64 81 ASN A O 1
ATOM 668 N N . GLN A 1 82 ? 16.232 9.101 98.811 1.00 7.58 82 GLN A N 1
ATOM 669 C CA . GLN A 1 82 ? 16.063 8.412 97.517 1.00 8.50 82 GLN A CA 1
ATOM 670 C C . GLN A 1 82 ? 15.922 9.414 96.375 1.00 8.11 82 GLN A C 1
ATOM 671 O O . GLN A 1 82 ? 16.538 9.247 95.296 1.00 8.15 82 GLN A O 1
ATOM 677 N N . LEU A 1 83 ? 15.127 10.461 96.597 1.00 7.42 83 LEU A N 1
ATOM 678 C CA . LEU A 1 83 ? 15.011 11.547 95.594 1.00 7.16 83 LEU A CA 1
ATOM 679 C C . LEU A 1 83 ? 16.343 12.213 95.317 1.00 7.25 83 LEU A C 1
ATOM 680 O O . LEU A 1 83 ? 16.664 12.486 94.145 1.00 6.88 83 LEU A O 1
ATOM 685 N N . ALA A 1 84 ? 17.122 12.484 96.361 1.00 7.15 84 ALA A N 1
ATOM 686 C CA . ALA A 1 84 ? 18.461 13.069 96.160 1.00 7.54 84 ALA A CA 1
ATOM 687 C C . ALA A 1 84 ? 19.337 12.252 95.196 1.00 7.78 84 ALA A C 1
ATOM 688 O O . ALA A 1 84 ? 20.031 12.797 94.314 1.00 8.07 84 ALA A O 1
ATOM 690 N N . ALA A 1 85 ? 19.322 10.949 95.403 1.00 8.08 85 ALA A N 1
ATOM 691 C CA . ALA A 1 85 ? 20.109 10.015 94.578 1.00 8.54 85 ALA A CA 1
ATOM 692 C C . ALA A 1 85 ? 19.598 10.006 93.122 1.00 8.64 85 ALA A C 1
ATOM 693 O O . ALA A 1 85 ? 20.410 10.000 92.189 1.00 9.09 85 ALA A O 1
ATOM 695 N N . ASP A 1 86 ? 18.275 10.023 92.955 1.00 8.88 86 ASP A N 1
ATOM 696 C CA . ASP A 1 86 ? 17.651 10.004 91.612 1.00 9.23 86 ASP A CA 1
ATOM 697 C C . ASP A 1 86 ? 17.955 11.309 90.862 1.00 8.81 86 ASP A C 1
ATOM 698 O O . ASP A 1 86 ? 18.224 11.294 89.652 1.00 8.08 86 ASP A O 1
ATOM 703 N N . ILE A 1 87 ? 17.963 12.432 91.581 1.00 8.60 87 ILE A N 1
ATOM 704 C CA . ILE A 1 87 ? 18.307 13.726 90.976 1.00 8.51 87 ILE A CA 1
ATOM 705 C C . ILE A 1 87 ? 19.793 13.783 90.577 1.00 9.03 87 ILE A C 1
ATOM 706 O O . ILE A 1 87 ? 20.140 14.277 89.494 1.00 9.01 87 ILE A O 1
ATOM 711 N N . ALA A 1 88 ? 20.661 13.275 91.453 1.00 9.37 88 ALA A N 1
ATOM 712 C CA . ALA A 1 88 ? 22.075 13.178 91.165 1.00 9.80 88 ALA A CA 1
ATOM 713 C C . ALA A 1 88 ? 22.331 12.321 89.932 1.00 9.76 88 ALA A C 1
ATOM 714 O O . ALA A 1 88 ? 23.197 12.657 89.134 1.00 10.87 88 ALA A O 1
ATOM 716 N N . ASP A 1 89 ? 21.596 11.227 89.771 1.00 10.61 89 ASP A N 1
ATOM 717 C CA . ASP A 1 89 ? 21.805 10.328 88.624 1.00 10.83 89 ASP A CA 1
ATOM 718 C C . ASP A 1 89 ? 21.305 10.961 87.328 1.00 9.79 89 ASP A C 1
ATOM 719 O O . ASP A 1 89 ? 21.924 10.800 86.264 1.00 8.87 89 ASP A O 1
ATOM 724 N N . LEU A 1 90 ? 20.197 11.694 87.414 1.00 9.12 90 LEU A N 1
ATOM 725 C CA . LEU A 1 90 ? 19.609 12.328 86.227 1.00 9.06 90 LEU A CA 1
ATOM 726 C C . LEU A 1 90 ? 20.417 13.509 85.685 1.00 8.72 90 LEU A C 1
ATOM 727 O O . LEU A 1 90 ? 20.492 13.730 84.477 1.00 8.73 90 LEU A O 1
ATOM 732 N N . ALA A 1 91 ? 21.006 14.291 86.573 1.00 8.32 91 ALA A N 1
ATOM 733 C CA . ALA A 1 91 ? 21.675 15.542 86.177 1.00 7.90 91 ALA A CA 1
ATOM 734 C C . ALA A 1 91 ? 22.658 15.390 84.971 1.00 8.02 91 ALA A C 1
ATOM 735 O O . ALA A 1 91 ? 22.515 16.095 83.979 1.00 7.27 91 ALA A O 1
ATOM 737 N N . PRO A 1 92 ? 23.616 14.444 85.039 1.00 7.94 92 PRO A N 1
ATOM 738 C CA . PRO A 1 92 ? 24.556 14.323 83.908 1.00 8.03 92 PRO A CA 1
ATOM 739 C C . PRO A 1 92 ? 23.923 13.778 82.621 1.00 8.07 92 PRO A C 1
ATOM 740 O O . PRO A 1 92 ? 24.375 14.114 81.506 1.00 8.11 92 PRO A O 1
ATOM 744 N N . ILE A 1 93 ? 22.862 12.990 82.777 1.00 7.70 93 ILE A N 1
ATOM 745 C CA . ILE A 1 93 ? 22.127 12.448 81.620 1.00 8.18 93 ILE A CA 1
ATOM 746 C C . ILE A 1 93 ? 21.440 13.588 80.893 1.00 7.73 93 ILE A C 1
ATOM 747 O O . ILE A 1 93 ? 21.494 13.677 79.667 1.00 7.80 93 ILE A O 1
ATOM 752 N N . MET A 1 94 ? 20.816 14.502 81.625 1.00 7.52 94 MET A N 1
ATOM 753 C CA . MET A 1 94 ? 20.212 15.667 80.976 1.00 7.47 94 MET A CA 1
ATOM 754 C C . MET A 1 94 ? 21.245 16.601 80.341 1.00 7.69 94 MET A C 1
ATOM 755 O O . MET A 1 94 ? 21.018 17.137 79.252 1.00 7.49 94 MET A O 1
ATOM 760 N N . ALA A 1 95 ? 22.389 16.790 80.998 1.00 8.16 95 ALA A N 1
ATOM 761 C CA . ALA A 1 95 ? 23.440 17.614 80.429 1.00 8.75 95 ALA A CA 1
ATOM 762 C C . ALA A 1 95 ? 23.881 17.080 79.056 1.00 9.03 95 ALA A C 1
ATOM 763 O O . ALA A 1 95 ? 24.097 17.863 78.095 1.00 9.86 95 ALA A O 1
ATOM 765 N N . LYS A 1 96 ? 23.985 15.762 78.956 1.00 9.84 96 LYS A N 1
ATOM 766 C CA . LYS A 1 96 ? 24.383 15.082 77.716 1.00 10.57 96 LYS A CA 1
ATOM 767 C C . LYS A 1 96 ? 23.410 15.356 76.565 1.00 9.80 96 LYS A C 1
ATOM 768 O O . LYS A 1 96 ? 23.829 15.352 75.406 1.00 9.12 96 LYS A O 1
ATOM 774 N N . HIS A 1 97 ? 22.135 15.616 76.862 1.00 9.07 97 HIS A N 1
ATOM 775 C CA . HIS A 1 97 ? 21.107 15.830 75.840 1.00 9.12 97 HIS A CA 1
ATOM 776 C C . HIS A 1 97 ? 20.934 17.291 75.448 1.00 10.25 97 HIS A C 1
ATOM 777 O O . HIS A 1 97 ? 20.093 17.607 74.620 1.00 8.98 97 HIS A O 1
ATOM 784 N N . MET A 1 98 ? 21.758 18.178 76.014 1.00 12.35 98 MET A N 1
ATOM 785 C CA . MET A 1 98 ? 21.765 19.572 75.605 1.00 15.10 98 MET A CA 1
ATOM 786 C C . MET A 1 98 ? 22.603 19.754 74.364 1.00 16.35 98 MET A C 1
ATOM 787 O O . MET A 1 98 ? 22.241 20.616 73.558 1.00 19.22 98 MET A O 1
#

B-factor: mean 12.98, std 8.14, range [2.78, 61.98]

Foldseek 3Di:
DVVVVVVVVVVVVVCVVPVVVVVVVVVVVVVCVVCVVCLCVLLVLQPDPVLQVQLPDDDPDDDDPSSDNPDSVVVVVVVVVVVVVCVVVVVVVVVVD

Radius of gyration: 22.19 Å; Cα contacts (8 Å, |Δi|>4): 20; chains: 1; bounding box: 31×21×76 Å

Solvent-accessible surface area: 8603 Å² total; per-residue (Å²): 169,167,111,72,106,114,113,95,70,140,107,100,119,75,141,103,58,127,26,59,135,76,54,92,92,95,124,60,80,82,61,87,131,125,121,102,134,84,26,47,93,67,108,91,55,34,86,26,116,99,22,122,127,47,28,97,82,121,123,160,116,155,65,67,37,53,18,45,140,92,95,8,127,78,50,37,38,105,35,82,107,77,49,48,73,84,65,97,70,60,83,94,105,53,170,141,203

Nearest PDB structures (foldseek):
  4pz1-assembly1_A-2  TM=1.010E+00  e=1.436E-13  Streptococcus pyogenes serotype M1

Sequence (97 aa):
MKQDQLIVEKMEQTYEAFSPKLANLIEALDAFKEHYEEYATLRNFYSSDEWFRLANQPWDDIPSGVLSEDLLFDMIGDHNQLAADIADLAPIMAKHM